Protein AF-A0A0J6BEU7-F1 (afdb_monomer_lite)

Radius of gyration: 14.47 Å; chains: 1; bounding box: 39×30×35 Å

Secondary structure (DSSP, 8-state):
--HHHHHHHHHHHHHHTTS-EEEEE----SHHHHHHHHHHHHHHTS-EEE--TT-SS----HHHHT-SEEEE--SS--HHHHHIIIIIS-TT-EEPPPGGGSHHHHHHHHHHHHT--

Foldseek 3Di:
DDPLLVLLLVVVVVVQVVQAEEEEDADDDDDVVVVVQVVSCVSSVHHYDYDHLPCLDDQDPVSQVSGQEYEYAAQADDSNLVSCVVCSHPPRHHYDHYQCVPPSSVVVVVVVVVPDD

pLDDT: mean 85.63, std 11.86, range [47.78, 96.38]

Sequence (117 aa):
MPAWQRLLAQVLGQADGGRGLIWLHHPVQGPLCARFLGHLERVLGRPGLPLAAQQESVALPPQLAAAAVLAPLTLAPSRLTESLNMGSAAPSVEVLPPLLDLPTVHEFLLASLEALP

Structure (mmCIF, N/CA/C/O backbone):
data_AF-A0A0J6BEU7-F1
#
_entry.id   AF-A0A0J6BEU7-F1
#
loop_
_atom_site.group_PDB
_atom_site.id
_atom_site.type_symbol
_atom_site.label_atom_id
_atom_site.label_alt_id
_atom_site.label_comp_id
_atom_site.label_asym_id
_atom_site.label_entity_id
_atom_site.label_seq_id
_atom_site.pdbx_PDB_ins_code
_atom_site.Cartn_x
_atom_site.Cartn_y
_atom_site.Cartn_z
_atom_site.occupancy
_atom_site.B_iso_or_equiv
_atom_site.auth_seq_id
_atom_site.auth_comp_id
_atom_site.auth_asym_id
_atom_site.auth_atom_id
_atom_site.pdbx_PDB_model_num
ATOM 1 N N . MET A 1 1 ? 3.893 -11.687 -10.938 1.00 78.31 1 MET A N 1
ATOM 2 C CA . MET A 1 1 ? 3.682 -10.436 -10.182 1.00 78.31 1 MET A CA 1
ATOM 3 C C . MET A 1 1 ? 5.007 -9.689 -10.093 1.00 78.31 1 MET A C 1
ATOM 5 O O . MET A 1 1 ? 5.976 -10.327 -9.684 1.00 78.31 1 MET A O 1
ATOM 9 N N . PRO A 1 2 ? 5.086 -8.414 -10.517 1.00 92.06 2 PRO A N 1
ATOM 10 C CA . PRO A 1 2 ? 6.261 -7.561 -10.327 1.00 92.06 2 PRO A CA 1
ATOM 11 C C . PRO A 1 2 ? 6.861 -7.655 -8.915 1.00 92.06 2 PRO A C 1
ATOM 13 O O . PRO A 1 2 ? 6.131 -7.817 -7.937 1.00 92.06 2 PRO A O 1
ATOM 16 N N . ALA A 1 3 ? 8.190 -7.567 -8.795 1.00 93.06 3 ALA A N 1
ATOM 17 C CA . ALA A 1 3 ? 8.883 -7.724 -7.511 1.00 93.06 3 ALA A CA 1
ATOM 18 C C . ALA A 1 3 ? 8.433 -6.687 -6.468 1.00 93.06 3 ALA A C 1
ATOM 20 O O . ALA A 1 3 ? 8.125 -7.060 -5.339 1.00 93.06 3 ALA A O 1
ATOM 21 N N . TRP A 1 4 ? 8.270 -5.428 -6.882 1.00 93.38 4 TRP A N 1
ATOM 22 C CA . TRP A 1 4 ? 7.798 -4.353 -6.006 1.00 93.38 4 TRP A CA 1
ATOM 23 C C . TRP A 1 4 ? 6.394 -4.620 -5.440 1.00 93.38 4 TRP A C 1
ATOM 25 O O . TRP A 1 4 ? 6.131 -4.298 -4.290 1.00 93.38 4 TRP A O 1
ATOM 35 N N . GLN A 1 5 ? 5.503 -5.271 -6.198 1.00 94.81 5 GLN A N 1
ATOM 36 C CA . GLN A 1 5 ? 4.163 -5.629 -5.719 1.00 94.81 5 GLN A CA 1
ATOM 37 C C . GLN A 1 5 ? 4.211 -6.715 -4.640 1.00 94.81 5 GLN A C 1
ATOM 39 O O . GLN A 1 5 ? 3.434 -6.672 -3.690 1.00 94.81 5 GLN A O 1
ATOM 44 N N . ARG A 1 6 ? 5.128 -7.686 -4.774 1.00 95.38 6 ARG A N 1
ATOM 45 C CA . ARG A 1 6 ? 5.342 -8.735 -3.758 1.00 95.38 6 ARG A CA 1
ATOM 46 C C . ARG A 1 6 ? 5.859 -8.135 -2.465 1.00 95.38 6 ARG A C 1
ATOM 48 O O . ARG A 1 6 ? 5.327 -8.443 -1.405 1.00 95.38 6 ARG A O 1
ATOM 55 N N . LEU A 1 7 ? 6.851 -7.259 -2.582 1.00 95.50 7 LEU A N 1
ATOM 56 C CA . LEU A 1 7 ? 7.399 -6.527 -1.453 1.00 95.50 7 LEU A CA 1
ATOM 57 C C . LEU A 1 7 ? 6.313 -5.720 -0.738 1.00 95.50 7 LEU A C 1
ATOM 59 O O . LEU A 1 7 ? 6.151 -5.851 0.470 1.00 95.50 7 LEU A O 1
ATOM 63 N N . LEU A 1 8 ? 5.534 -4.933 -1.486 1.00 94.81 8 LEU A N 1
ATOM 64 C CA . LEU A 1 8 ? 4.480 -4.107 -0.905 1.00 94.81 8 LEU A CA 1
ATOM 65 C C . LEU A 1 8 ? 3.428 -4.964 -0.185 1.00 94.81 8 LEU A C 1
ATOM 67 O O . LEU A 1 8 ? 3.049 -4.656 0.940 1.00 94.81 8 LEU A O 1
ATOM 71 N N . ALA A 1 9 ? 2.996 -6.074 -0.794 1.00 95.06 9 ALA A N 1
ATOM 72 C CA . ALA A 1 9 ? 2.051 -7.001 -0.173 1.00 95.06 9 ALA A CA 1
ATOM 73 C C . ALA A 1 9 ? 2.597 -7.609 1.131 1.00 95.06 9 ALA A C 1
ATOM 75 O O . ALA A 1 9 ? 1.844 -7.768 2.091 1.00 95.06 9 ALA A O 1
ATOM 76 N N . GLN A 1 10 ? 3.895 -7.923 1.182 1.00 94.94 10 GLN A N 1
ATOM 77 C CA . GLN A 1 10 ? 4.558 -8.437 2.381 1.00 94.94 10 GLN A CA 1
ATOM 78 C C . GLN A 1 10 ? 4.634 -7.380 3.488 1.00 94.94 10 GLN A C 1
ATOM 80 O O . GLN A 1 10 ? 4.236 -7.659 4.616 1.00 94.94 10 GLN A O 1
ATOM 85 N N . VAL A 1 11 ? 5.106 -6.176 3.161 1.00 94.81 11 VAL A N 1
ATOM 86 C CA . VAL A 1 11 ? 5.260 -5.063 4.111 1.00 94.81 11 VAL A CA 1
ATOM 87 C C . VAL A 1 11 ? 3.910 -4.681 4.718 1.00 94.81 11 VAL A C 1
ATOM 89 O O . VAL A 1 11 ? 3.765 -4.641 5.938 1.00 94.81 11 VAL A O 1
ATOM 92 N N . LEU A 1 12 ? 2.887 -4.493 3.880 1.00 94.38 12 LEU A N 1
ATOM 93 C CA . LEU A 1 12 ? 1.529 -4.216 4.354 1.00 94.38 12 LEU A CA 1
ATOM 94 C C . LEU A 1 12 ? 0.931 -5.417 5.096 1.00 94.38 12 LEU A C 1
ATOM 96 O O . LEU A 1 12 ? 0.185 -5.238 6.051 1.00 94.38 12 LEU A O 1
ATOM 100 N N . GLY A 1 13 ? 1.294 -6.636 4.689 1.00 93.62 13 GLY A N 1
ATOM 101 C CA . GLY A 1 13 ? 0.986 -7.888 5.377 1.00 93.62 13 GLY A CA 1
ATOM 102 C C . GLY A 1 13 ? 1.380 -7.886 6.845 1.00 93.62 13 GLY A C 1
ATOM 103 O O . GLY A 1 13 ? 0.566 -8.184 7.718 1.00 93.62 13 GLY A O 1
ATOM 104 N N . GLN A 1 14 ? 2.636 -7.533 7.093 1.00 93.25 14 GLN A N 1
ATOM 105 C CA . GLN A 1 14 ? 3.223 -7.482 8.425 1.00 93.25 14 GLN A CA 1
ATOM 106 C C . GLN A 1 14 ? 2.630 -6.345 9.262 1.00 93.25 14 GLN A C 1
ATOM 108 O O . GLN A 1 14 ? 2.322 -6.557 10.431 1.00 93.25 14 GLN A O 1
ATOM 113 N N . ALA A 1 15 ? 2.427 -5.170 8.661 1.00 91.00 15 ALA A N 1
ATOM 114 C CA . ALA A 1 15 ? 1.905 -3.997 9.358 1.00 91.00 15 ALA A CA 1
ATOM 115 C C . ALA A 1 15 ? 0.422 -4.120 9.750 1.00 91.00 15 ALA A C 1
ATOM 117 O O . ALA A 1 15 ? 0.014 -3.675 10.824 1.00 91.00 15 ALA A O 1
ATOM 118 N N . ASP A 1 16 ? -0.391 -4.734 8.890 1.00 90.94 16 ASP A N 1
ATOM 119 C CA . ASP A 1 16 ? -1.813 -4.955 9.139 1.00 90.94 16 ASP A CA 1
ATOM 120 C C . ASP A 1 16 ? -2.026 -5.832 10.379 1.00 90.94 16 ASP A C 1
ATOM 122 O O . ASP A 1 16 ? -2.786 -5.464 11.272 1.00 90.94 16 ASP A O 1
ATOM 126 N N . GLY A 1 17 ? -1.338 -6.978 10.470 1.00 86.06 17 GLY A N 1
ATOM 127 C CA . GLY A 1 17 ? -1.483 -7.896 11.608 1.00 86.06 17 GLY A CA 1
ATOM 128 C C . GLY A 1 17 ? -2.929 -8.368 11.844 1.00 86.06 17 GLY A C 1
ATOM 129 O O . GLY A 1 17 ? -3.264 -8.775 12.952 1.00 86.06 17 GLY A O 1
ATOM 130 N N . GLY A 1 18 ? -3.798 -8.269 10.829 1.00 85.38 18 GLY A N 1
ATOM 131 C CA . GLY A 1 18 ? -5.235 -8.551 10.918 1.00 85.38 18 GLY A CA 1
ATOM 132 C C . GLY A 1 18 ? -6.087 -7.425 11.520 1.00 85.38 18 GLY A C 1
ATOM 133 O O . GLY A 1 18 ? -7.262 -7.650 11.797 1.00 85.38 18 GLY A O 1
ATOM 134 N N . ARG A 1 19 ? -5.526 -6.229 11.736 1.00 84.19 19 ARG A N 1
ATOM 135 C CA . ARG A 1 19 ? -6.211 -5.096 12.383 1.00 84.19 19 ARG A CA 1
ATOM 136 C C . ARG A 1 19 ? -7.088 -4.280 11.427 1.00 84.19 19 ARG A C 1
ATOM 138 O O . ARG A 1 19 ? -7.833 -3.418 11.881 1.00 84.19 19 ARG A O 1
ATOM 145 N N . GLY A 1 20 ? -7.021 -4.548 10.124 1.00 87.56 20 GLY A N 1
ATOM 146 C CA . GLY A 1 20 ? -7.789 -3.827 9.116 1.00 87.56 20 GLY A CA 1
ATOM 147 C C . GLY A 1 20 ? -7.010 -2.625 8.598 1.00 87.56 20 GLY A C 1
ATOM 148 O O . GLY A 1 20 ? -7.289 -1.483 8.964 1.00 87.56 20 GLY A O 1
ATOM 149 N N . LEU A 1 21 ? -6.019 -2.906 7.752 1.00 92.88 21 LEU A N 1
ATOM 150 C CA . LEU A 1 21 ? -5.223 -1.900 7.055 1.00 92.88 21 LEU A CA 1
ATOM 151 C C . LEU A 1 21 ? -5.927 -1.380 5.798 1.00 92.88 21 LEU A C 1
ATOM 153 O O . LEU A 1 21 ? -6.386 -2.161 4.959 1.00 92.88 21 LEU A O 1
ATOM 157 N N . ILE A 1 22 ? -5.893 -0.061 5.616 1.00 93.19 22 ILE A N 1
ATOM 158 C CA . ILE A 1 22 ? -6.248 0.604 4.359 1.00 93.19 22 ILE A CA 1
ATOM 159 C C . ILE A 1 22 ? -5.021 1.321 3.808 1.00 93.19 22 ILE A C 1
ATOM 161 O O . ILE A 1 22 ? -4.364 2.082 4.519 1.00 93.19 22 ILE A O 1
ATOM 165 N N . TRP A 1 23 ? -4.717 1.105 2.528 1.00 93.50 23 TRP A N 1
ATOM 166 C CA . TRP A 1 23 ? -3.656 1.852 1.862 1.00 93.50 23 TRP A CA 1
ATOM 167 C C . TRP A 1 23 ? -4.215 3.093 1.171 1.00 93.50 23 TRP A C 1
ATOM 169 O O . TRP A 1 23 ? -5.276 3.068 0.549 1.00 93.50 23 TRP A O 1
ATOM 179 N N . LEU A 1 24 ? -3.492 4.198 1.303 1.00 91.31 24 LEU A N 1
ATOM 180 C CA . LEU A 1 24 ? -3.889 5.494 0.775 1.00 91.31 24 LEU A CA 1
ATOM 181 C C . LEU A 1 24 ? -3.080 5.796 -0.475 1.00 91.31 24 LEU A C 1
ATOM 183 O O . LEU A 1 24 ? -1.868 5.571 -0.512 1.00 91.31 24 LEU A O 1
ATOM 187 N N . HIS A 1 25 ? -3.739 6.340 -1.489 1.00 89.88 25 HIS A N 1
ATOM 188 C CA . HIS A 1 25 ? -3.083 6.728 -2.727 1.00 89.88 25 HIS A CA 1
ATOM 189 C C . HIS A 1 25 ? -3.549 8.096 -3.212 1.00 89.88 25 HIS A C 1
ATOM 191 O O . HIS A 1 25 ? -4.631 8.579 -2.874 1.00 89.88 25 HIS A O 1
ATOM 197 N N . HIS A 1 26 ? -2.728 8.713 -4.059 1.00 85.25 26 HIS A N 1
ATOM 198 C CA . HIS A 1 26 ? -3.121 9.934 -4.743 1.00 85.25 26 HIS A CA 1
ATOM 199 C C . HIS A 1 26 ? -4.341 9.669 -5.648 1.00 85.25 26 HIS A C 1
ATOM 201 O O . HIS A 1 26 ? -4.370 8.632 -6.325 1.00 85.25 26 HIS A O 1
ATOM 207 N N . PRO A 1 27 ? -5.338 10.573 -5.701 1.00 87.31 27 PRO A N 1
ATOM 208 C CA . PRO A 1 27 ? -6.465 10.432 -6.609 1.00 87.31 27 PRO A CA 1
ATOM 209 C C . PRO A 1 27 ? -5.989 10.357 -8.060 1.00 87.31 27 PRO A C 1
ATOM 211 O O . PRO A 1 27 ? -5.315 11.253 -8.561 1.00 87.31 27 PRO A O 1
ATOM 214 N N . VAL A 1 28 ? -6.357 9.281 -8.745 1.00 88.88 28 VAL A N 1
ATOM 215 C CA . VAL A 1 28 ? -6.066 9.069 -10.164 1.00 88.88 28 VAL A CA 1
ATOM 216 C C . VAL A 1 28 ? -7.362 8.730 -10.887 1.00 88.88 28 VAL A C 1
ATOM 218 O O . VAL A 1 28 ? -8.252 8.101 -10.315 1.00 88.88 28 VAL A O 1
ATOM 221 N N . GLN A 1 29 ? -7.495 9.170 -12.136 1.00 90.44 29 GLN A N 1
ATOM 222 C CA . GLN A 1 29 ? -8.736 9.048 -12.902 1.00 90.44 29 GLN A CA 1
ATOM 223 C C . GLN A 1 29 ? -8.520 8.295 -14.216 1.00 90.44 29 GLN A C 1
ATOM 225 O O . GLN A 1 29 ? -7.410 8.192 -14.734 1.00 90.44 29 GLN A O 1
ATOM 230 N N . GLY A 1 30 ? -9.618 7.782 -14.768 1.00 95.19 30 GLY A N 1
ATOM 231 C CA . GLY A 1 30 ? -9.639 7.095 -16.054 1.00 95.19 30 GLY A CA 1
ATOM 232 C C . GLY A 1 30 ? -9.617 5.564 -15.949 1.00 95.19 30 GLY A C 1
ATOM 233 O O . GLY A 1 30 ? -9.291 4.989 -14.906 1.00 95.19 30 GLY A O 1
ATOM 234 N N . PRO A 1 31 ? -9.968 4.873 -17.048 1.00 94.44 31 PRO A N 1
ATOM 235 C CA . PRO A 1 31 ? -10.232 3.435 -17.039 1.00 94.44 31 PRO A CA 1
ATOM 236 C C . PRO A 1 31 ? -8.986 2.594 -16.742 1.00 94.44 31 PRO A C 1
ATOM 238 O O . PRO A 1 31 ? -9.082 1.555 -16.090 1.00 94.44 31 PRO A O 1
ATOM 241 N N . LEU A 1 32 ? -7.804 3.033 -17.187 1.00 95.50 32 LEU A N 1
ATOM 242 C CA . LEU A 1 32 ? -6.554 2.326 -16.903 1.00 95.50 32 LEU A CA 1
ATOM 243 C C . LEU A 1 32 ? -6.188 2.409 -15.418 1.00 95.50 32 LEU A C 1
ATOM 245 O O . LEU A 1 32 ? -5.826 1.395 -14.827 1.00 95.50 32 LEU A O 1
ATOM 249 N N . CYS A 1 33 ? -6.339 3.589 -14.816 1.00 94.00 33 CYS A N 1
ATOM 250 C CA . CYS A 1 33 ? -6.103 3.790 -13.390 1.00 94.00 33 CYS A CA 1
ATOM 251 C C . CYS A 1 33 ? -7.054 2.930 -12.553 1.00 94.00 33 CYS A C 1
ATOM 253 O O . CYS A 1 33 ? -6.592 2.195 -11.688 1.00 94.00 33 CYS A O 1
ATOM 255 N N . ALA A 1 34 ? -8.351 2.915 -12.877 1.00 93.56 34 ALA A N 1
ATOM 256 C CA . ALA A 1 34 ? -9.327 2.067 -12.189 1.00 93.56 34 ALA A CA 1
ATOM 257 C C . ALA A 1 34 ? -8.978 0.569 -12.283 1.00 93.56 34 ALA A C 1
ATOM 259 O O . ALA A 1 34 ? -8.985 -0.144 -11.280 1.00 93.56 34 ALA A O 1
ATOM 260 N N . ARG A 1 35 ? -8.602 0.087 -13.478 1.00 96.38 35 ARG A N 1
ATOM 261 C CA . ARG A 1 35 ? -8.160 -1.306 -13.674 1.00 96.38 35 ARG A CA 1
ATOM 262 C C . ARG A 1 35 ? -6.897 -1.629 -12.881 1.00 96.38 35 ARG A C 1
ATOM 264 O O . ARG A 1 35 ? -6.790 -2.729 -12.341 1.00 96.38 35 ARG A O 1
ATOM 271 N N . PHE A 1 36 ? -5.946 -0.702 -12.841 1.00 95.19 36 PHE A N 1
ATOM 272 C CA . PHE A 1 36 ? -4.703 -0.866 -12.099 1.00 95.19 36 PHE A CA 1
ATOM 273 C C . PHE A 1 36 ? -4.948 -0.899 -10.589 1.00 95.19 36 PHE A C 1
ATOM 275 O O . PHE A 1 36 ? -4.460 -1.812 -9.931 1.00 95.19 36 PHE A O 1
ATOM 282 N N . LEU A 1 37 ? -5.758 0.017 -10.053 1.00 95.12 37 LEU A N 1
ATOM 283 C CA . LEU A 1 37 ? -6.121 0.040 -8.634 1.00 95.12 37 LEU A CA 1
ATOM 284 C C . LEU A 1 37 ? -6.856 -1.244 -8.231 1.00 95.12 37 LEU A C 1
ATOM 286 O O . LEU A 1 37 ? -6.430 -1.903 -7.291 1.00 95.12 37 LEU A O 1
ATOM 290 N N . GLY A 1 38 ? -7.849 -1.695 -9.006 1.00 95.56 38 GLY A N 1
ATOM 291 C CA . GLY A 1 38 ? -8.541 -2.961 -8.725 1.00 95.56 38 GLY A CA 1
ATOM 292 C C . GLY A 1 38 ? -7.659 -4.210 -8.895 1.00 95.56 38 GLY A C 1
ATOM 293 O O . GLY A 1 38 ? -7.942 -5.273 -8.341 1.00 95.56 38 GLY A O 1
ATOM 294 N N . HIS A 1 39 ? -6.576 -4.126 -9.673 1.00 96.38 39 HIS A N 1
ATOM 295 C CA . HIS A 1 39 ? -5.536 -5.156 -9.674 1.00 96.38 39 HIS A CA 1
ATOM 296 C C . HIS A 1 39 ? -4.687 -5.090 -8.403 1.00 96.38 39 HIS A C 1
ATOM 298 O O . HIS A 1 39 ? -4.432 -6.134 -7.803 1.00 96.38 39 HIS A O 1
ATOM 304 N N . LEU A 1 40 ? -4.288 -3.888 -7.989 1.00 95.56 40 LEU A N 1
ATOM 305 C CA . LEU A 1 40 ? -3.470 -3.664 -6.807 1.00 95.56 40 LEU A CA 1
ATOM 306 C C . LEU A 1 40 ? -4.200 -4.096 -5.528 1.00 95.56 40 LEU A C 1
ATOM 308 O O . LEU A 1 40 ? -3.612 -4.808 -4.728 1.00 95.56 40 LEU A O 1
ATOM 312 N N . GLU A 1 41 ? -5.492 -3.801 -5.380 1.00 95.44 41 GLU A N 1
ATOM 313 C CA . GLU A 1 41 ? -6.310 -4.282 -4.252 1.00 95.44 41 GLU A CA 1
ATOM 314 C C . GLU A 1 41 ? -6.297 -5.810 -4.133 1.00 95.44 41 GLU A C 1
ATOM 316 O O . GLU A 1 41 ? -6.063 -6.351 -3.053 1.00 95.44 41 GLU A O 1
ATOM 321 N N . ARG A 1 42 ? -6.468 -6.523 -5.256 1.00 95.69 42 ARG A N 1
ATOM 322 C CA . ARG A 1 42 ? -6.404 -7.995 -5.283 1.00 95.69 42 ARG A CA 1
ATOM 323 C C . ARG A 1 42 ? -5.022 -8.535 -4.940 1.00 95.69 42 ARG A C 1
ATOM 325 O O . ARG A 1 42 ? -4.918 -9.597 -4.340 1.00 95.69 42 ARG A O 1
ATOM 332 N N . VAL A 1 43 ? -3.975 -7.831 -5.352 1.00 95.31 43 VAL A N 1
ATOM 333 C CA . VAL A 1 43 ? -2.583 -8.207 -5.088 1.00 95.31 43 VAL A CA 1
ATOM 334 C C . VAL A 1 43 ? -2.200 -7.970 -3.627 1.00 95.31 43 VAL A C 1
ATOM 336 O O . VAL A 1 43 ? -1.552 -8.818 -3.020 1.00 95.31 43 VAL A O 1
ATOM 339 N N . LEU A 1 44 ? -2.598 -6.830 -3.064 1.00 94.06 44 LEU A N 1
ATOM 340 C CA . LEU A 1 44 ? -2.276 -6.441 -1.692 1.00 94.06 44 LEU A CA 1
ATOM 341 C C . LEU A 1 44 ? -3.223 -7.074 -0.664 1.00 94.06 44 LEU A C 1
ATOM 343 O O . LEU A 1 44 ? -2.915 -7.058 0.528 1.00 94.06 44 LEU A O 1
ATOM 347 N N . GLY A 1 45 ? -4.362 -7.611 -1.114 1.00 93.19 45 GLY A N 1
ATOM 348 C CA . GLY A 1 45 ? -5.392 -8.228 -0.276 1.00 93.19 45 GLY A CA 1
ATOM 349 C C . GLY A 1 45 ? -6.128 -7.236 0.626 1.00 93.19 45 GLY A C 1
ATOM 350 O O . GLY A 1 45 ? -6.737 -7.647 1.608 1.00 93.19 45 GLY A O 1
ATOM 351 N N . ARG A 1 46 ? -6.019 -5.934 0.337 1.00 93.00 46 ARG A N 1
ATOM 352 C CA . ARG A 1 46 ? -6.468 -4.823 1.187 1.00 93.00 46 ARG A CA 1
ATOM 353 C C . ARG A 1 46 ? -7.087 -3.728 0.324 1.00 93.00 46 ARG A C 1
ATOM 355 O O . ARG A 1 46 ? -6.586 -3.506 -0.785 1.00 93.00 46 ARG A O 1
ATOM 362 N N . PRO A 1 47 ? -8.134 -3.043 0.807 1.00 92.56 47 PRO A N 1
ATOM 363 C CA . PRO A 1 47 ? -8.775 -1.975 0.053 1.00 92.56 47 PRO A CA 1
ATOM 364 C C . PRO A 1 47 ? -7.854 -0.756 -0.061 1.00 92.56 47 PRO A C 1
ATOM 366 O O . PRO A 1 47 ? -7.113 -0.429 0.874 1.00 92.56 47 PRO A O 1
ATOM 369 N N . GLY A 1 48 ? -7.916 -0.098 -1.217 1.00 91.94 48 GLY A N 1
ATOM 370 C CA . GLY A 1 48 ? -7.241 1.169 -1.463 1.00 91.94 48 GLY A CA 1
ATOM 371 C C . GLY A 1 48 ? -8.220 2.320 -1.408 1.00 91.94 48 GLY A C 1
ATOM 372 O O . GLY A 1 48 ? -9.323 2.216 -1.939 1.00 91.94 48 GLY A O 1
ATOM 373 N N . LEU A 1 49 ? -7.821 3.432 -0.792 1.00 89.81 49 LEU A N 1
ATOM 374 C CA . LEU A 1 49 ? -8.630 4.645 -0.798 1.00 89.81 49 LEU A CA 1
ATOM 375 C C . LEU A 1 49 ? -7.873 5.841 -1.384 1.00 89.81 49 LEU A C 1
ATOM 377 O O . LEU A 1 49 ? -6.735 6.117 -0.985 1.00 89.81 49 LEU A O 1
ATOM 381 N N . PRO A 1 50 ? -8.503 6.585 -2.314 1.00 88.12 50 PRO A N 1
ATOM 382 C CA . PRO A 1 50 ? -7.951 7.839 -2.786 1.00 88.12 50 PRO A CA 1
ATOM 383 C C . PRO A 1 50 ? -8.064 8.881 -1.674 1.00 88.12 50 PRO A C 1
ATOM 385 O O . PRO A 1 50 ? -9.139 9.070 -1.105 1.00 88.12 50 PRO A O 1
ATOM 388 N N . LEU A 1 51 ? -6.977 9.599 -1.404 1.00 80.19 51 LEU A N 1
ATOM 389 C CA . LEU A 1 51 ? -6.983 10.710 -0.456 1.00 80.19 51 LEU A CA 1
ATOM 390 C C . LEU A 1 51 ? -6.248 11.910 -1.056 1.00 80.19 51 LEU A C 1
ATOM 392 O O . LEU A 1 51 ? -5.070 11.836 -1.409 1.00 80.19 51 LEU A O 1
ATOM 396 N N . ALA A 1 52 ? -6.966 13.021 -1.223 1.00 72.62 52 ALA A N 1
ATOM 397 C CA . ALA A 1 52 ? -6.404 14.240 -1.791 1.00 72.62 52 ALA A CA 1
ATOM 398 C C . ALA A 1 52 ? -5.673 15.046 -0.710 1.00 72.62 52 ALA A C 1
ATOM 400 O O . ALA A 1 52 ? -6.224 15.302 0.356 1.00 72.62 52 ALA A O 1
ATOM 401 N N . ALA A 1 53 ? -4.472 15.539 -1.022 1.00 62.41 53 ALA A N 1
ATOM 402 C CA . ALA A 1 53 ? -3.664 16.346 -0.099 1.00 62.41 53 ALA A CA 1
ATOM 403 C C . ALA A 1 53 ? -4.314 17.685 0.319 1.00 62.41 53 ALA A C 1
ATOM 405 O O . ALA A 1 53 ? -3.829 18.326 1.240 1.00 62.41 53 ALA A O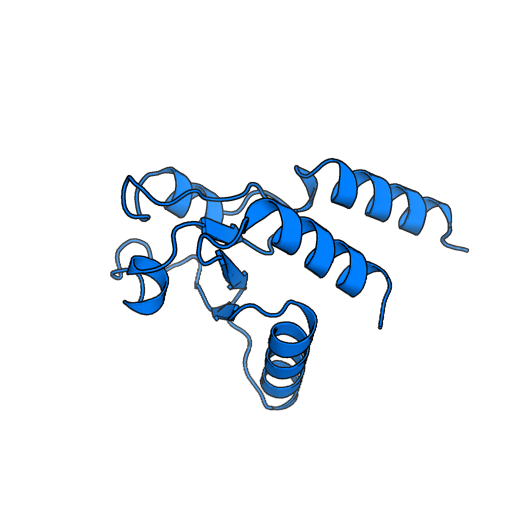 1
ATOM 406 N N . GLN A 1 54 ? -5.381 18.117 -0.363 1.00 57.25 54 GLN A N 1
ATOM 407 C CA . GLN A 1 54 ? -6.103 19.367 -0.084 1.00 57.25 54 GLN A CA 1
ATOM 408 C C . GLN A 1 54 ? -7.338 19.176 0.812 1.00 57.25 54 GLN A C 1
ATOM 410 O O . GLN A 1 54 ? -8.054 20.138 1.079 1.00 57.25 54 GLN A O 1
ATOM 415 N N . GLN A 1 55 ? -7.631 17.956 1.275 1.00 57.88 55 GLN A N 1
ATOM 416 C CA . GLN A 1 55 ? -8.718 17.734 2.231 1.00 57.88 55 GLN A CA 1
ATOM 417 C C . GLN A 1 55 ? -8.246 18.075 3.651 1.00 57.88 55 GLN A C 1
ATOM 419 O O . GLN A 1 55 ? -8.090 17.202 4.492 1.00 57.88 55 GLN A O 1
ATOM 424 N N . GLU A 1 56 ? -8.036 19.365 3.923 1.00 51.62 56 GLU A N 1
ATOM 425 C CA . GLU A 1 56 ? -7.600 19.879 5.234 1.00 51.62 56 GLU A CA 1
ATOM 426 C C . GLU A 1 56 ? -8.677 19.767 6.337 1.00 51.62 56 GLU A C 1
ATOM 428 O O . GLU A 1 56 ? -8.414 20.091 7.490 1.00 51.62 56 GLU A O 1
ATOM 433 N N . SER A 1 57 ? -9.898 19.309 6.032 1.00 51.19 57 SER A N 1
ATOM 434 C CA . SER A 1 57 ? -10.982 19.259 7.032 1.00 51.19 57 SER A CA 1
ATOM 435 C C . SER A 1 57 ? -12.123 18.283 6.715 1.00 51.19 57 SER A C 1
ATOM 437 O O . SER A 1 57 ? -13.121 18.219 7.431 1.00 51.19 57 SER A O 1
ATOM 439 N N . VAL A 1 58 ? -12.029 17.502 5.639 1.00 47.78 58 VAL A N 1
ATOM 440 C CA . VAL A 1 58 ? -13.145 16.623 5.271 1.00 47.78 58 VAL A CA 1
ATOM 441 C C . VAL A 1 58 ? -13.017 15.341 6.070 1.00 47.78 58 VAL A C 1
ATOM 443 O O . VAL A 1 58 ? -12.040 14.616 5.909 1.00 47.78 58 VAL A O 1
ATOM 446 N N . ALA A 1 59 ? -14.003 15.105 6.938 1.00 56.91 59 ALA A N 1
ATOM 447 C CA . ALA A 1 59 ? -14.176 13.878 7.698 1.00 56.91 59 ALA A CA 1
ATOM 448 C C . ALA A 1 59 ? -13.689 12.669 6.893 1.00 56.91 59 ALA A C 1
ATOM 450 O O . ALA A 1 59 ? -14.136 12.450 5.761 1.00 56.91 59 ALA A O 1
ATOM 451 N N . LEU A 1 60 ? -12.748 11.920 7.474 1.00 61.47 60 LEU A N 1
ATOM 452 C CA . LEU A 1 60 ? -12.243 10.698 6.871 1.00 61.47 60 LEU A CA 1
ATOM 453 C C . LEU A 1 60 ? -13.435 9.836 6.432 1.00 61.47 60 LEU A C 1
ATOM 455 O O . LEU A 1 60 ? -14.370 9.676 7.226 1.00 61.47 60 LEU A O 1
ATOM 459 N N . PRO A 1 61 ? -13.443 9.292 5.199 1.00 66.94 61 PRO A N 1
ATOM 460 C CA . PRO A 1 61 ? -14.490 8.379 4.779 1.00 66.94 61 PRO A CA 1
ATOM 461 C C . PRO A 1 61 ? -14.764 7.335 5.871 1.00 66.94 61 PRO A C 1
ATOM 463 O O . PRO A 1 61 ? -13.817 6.851 6.491 1.00 66.94 61 PRO A O 1
ATOM 466 N N 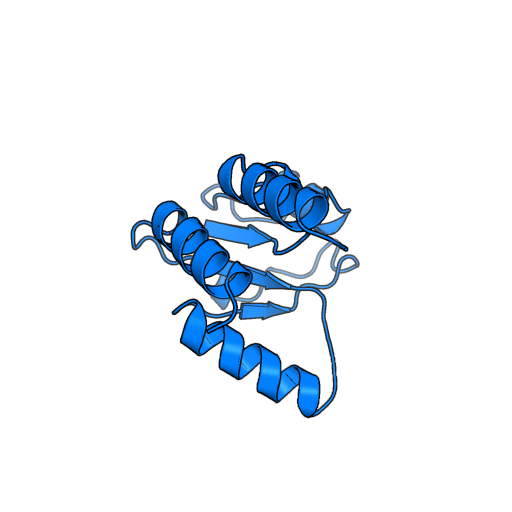. PRO A 1 62 ? -16.024 6.938 6.111 1.00 67.69 62 PRO A N 1
ATOM 467 C CA . PRO A 1 62 ? -16.377 6.022 7.203 1.00 67.69 62 PRO A CA 1
ATOM 468 C C . PRO A 1 62 ? -15.622 4.683 7.139 1.00 67.69 62 PRO A C 1
ATOM 470 O O . PRO A 1 62 ? -15.429 4.024 8.153 1.00 67.69 62 PRO A O 1
ATOM 473 N N . GLN A 1 63 ? -15.138 4.312 5.953 1.00 69.12 63 GLN A N 1
ATOM 474 C CA . GLN A 1 63 ? -14.251 3.171 5.725 1.00 69.12 63 GLN A CA 1
ATOM 475 C C . GLN A 1 63 ? -12.894 3.324 6.439 1.00 69.12 63 GLN A C 1
ATOM 477 O O . GLN A 1 63 ? -12.398 2.359 7.006 1.00 69.12 63 GLN A O 1
ATOM 482 N N . LEU A 1 64 ? -12.320 4.533 6.460 1.00 70.88 64 LEU A N 1
ATOM 483 C CA . LEU A 1 64 ? -11.090 4.864 7.191 1.00 70.88 64 LEU A CA 1
ATOM 484 C C . LEU A 1 64 ? -11.324 4.946 8.699 1.00 70.88 64 LEU A C 1
ATOM 486 O O . LEU A 1 64 ? -10.427 4.614 9.462 1.00 70.88 64 LEU A O 1
ATOM 490 N N . ALA A 1 65 ? -12.526 5.335 9.136 1.00 67.88 65 ALA A N 1
ATOM 491 C CA . ALA A 1 65 ? -12.874 5.358 10.559 1.00 67.88 65 ALA A CA 1
ATOM 492 C C . ALA A 1 65 ? -12.904 3.952 11.191 1.00 67.88 65 ALA A C 1
ATOM 494 O O . ALA A 1 65 ? -12.751 3.823 12.402 1.00 67.88 65 ALA A O 1
ATOM 495 N N . ALA A 1 66 ? -13.092 2.907 10.378 1.00 71.88 66 ALA A N 1
ATOM 496 C CA . ALA A 1 66 ? -13.043 1.511 10.809 1.00 71.88 66 ALA A CA 1
ATOM 497 C C . ALA A 1 66 ? -11.641 0.881 10.698 1.00 71.88 66 ALA A C 1
ATOM 499 O O . ALA A 1 66 ? -11.444 -0.239 11.167 1.00 71.88 66 ALA A O 1
ATOM 500 N N . ALA A 1 67 ? -10.683 1.564 10.066 1.00 82.25 67 ALA A N 1
ATOM 501 C CA . ALA A 1 67 ? -9.332 1.054 9.885 1.00 82.25 67 ALA A CA 1
ATOM 502 C C . ALA A 1 67 ? -8.491 1.319 11.133 1.00 82.25 67 ALA A C 1
ATOM 504 O O . ALA A 1 67 ? -8.441 2.444 11.624 1.00 82.25 67 ALA A O 1
ATOM 505 N N . ALA A 1 68 ? -7.782 0.304 11.620 1.00 86.75 68 ALA A N 1
ATOM 506 C CA . ALA A 1 68 ? -6.815 0.494 12.699 1.00 86.75 68 ALA A CA 1
ATOM 507 C C . ALA A 1 68 ? -5.459 0.998 12.181 1.00 86.75 68 ALA A C 1
ATOM 509 O O . ALA A 1 68 ? -4.690 1.572 12.949 1.00 86.75 68 ALA A O 1
ATOM 510 N N . VAL A 1 69 ? -5.161 0.766 10.896 1.00 90.94 69 VAL A N 1
ATOM 511 C CA . VAL A 1 69 ? -3.879 1.115 10.274 1.00 90.94 69 VAL A CA 1
ATOM 512 C C . VAL A 1 69 ? -4.110 1.782 8.922 1.00 90.94 69 VAL A C 1
ATOM 514 O O . VAL A 1 69 ? -4.808 1.246 8.059 1.00 90.94 69 VAL A O 1
ATOM 517 N N . LEU A 1 70 ? -3.476 2.930 8.713 1.00 90.94 70 LEU A N 1
ATOM 518 C CA . LEU A 1 70 ? -3.426 3.631 7.437 1.00 90.94 70 LEU A CA 1
ATOM 519 C C . LEU A 1 70 ? -2.021 3.535 6.860 1.00 90.94 70 LEU A C 1
ATOM 521 O O . LEU A 1 70 ? -1.046 3.846 7.537 1.00 90.94 70 LEU A O 1
ATOM 525 N N . ALA A 1 71 ? -1.919 3.138 5.595 1.00 92.56 71 ALA A N 1
ATOM 526 C CA . ALA A 1 71 ? -0.648 3.029 4.889 1.00 92.56 71 ALA A CA 1
ATOM 527 C C . ALA A 1 71 ? -0.585 4.011 3.715 1.00 92.56 71 ALA A C 1
ATOM 529 O O . ALA A 1 71 ? -1.044 3.682 2.616 1.00 92.56 71 ALA A O 1
ATOM 530 N N . PRO A 1 72 ? -0.032 5.217 3.906 1.00 90.69 72 PRO A N 1
ATOM 531 C CA . PRO A 1 72 ? 0.224 6.133 2.807 1.00 90.69 72 PRO A CA 1
ATOM 532 C C . PRO A 1 72 ? 1.223 5.519 1.823 1.00 90.69 72 PRO A C 1
ATOM 534 O O . PRO A 1 72 ? 2.392 5.332 2.145 1.00 90.69 72 PRO A O 1
ATOM 537 N N . LEU A 1 73 ? 0.789 5.229 0.593 1.00 91.31 73 LEU A N 1
ATOM 538 C CA . LEU A 1 73 ? 1.682 4.759 -0.473 1.00 91.31 73 LEU A CA 1
ATOM 539 C C . LEU A 1 73 ? 2.391 5.939 -1.148 1.00 91.31 73 LEU A C 1
ATOM 541 O O . LEU A 1 73 ? 2.361 6.100 -2.369 1.00 91.31 73 LEU A O 1
ATOM 545 N N . THR A 1 74 ? 3.011 6.792 -0.336 1.00 88.88 74 THR A N 1
ATOM 546 C CA . THR A 1 74 ? 3.872 7.886 -0.784 1.00 88.88 74 THR A CA 1
ATOM 547 C C . THR A 1 74 ? 5.324 7.466 -0.631 1.00 88.88 74 THR A C 1
ATOM 549 O O . THR A 1 74 ? 5.690 6.822 0.348 1.00 88.88 74 THR A O 1
ATOM 552 N N . LEU A 1 75 ? 6.172 7.816 -1.600 1.00 86.62 75 LEU A N 1
ATOM 553 C CA . LEU A 1 75 ? 7.598 7.491 -1.512 1.00 86.62 75 LEU A CA 1
ATOM 554 C C . LEU A 1 75 ? 8.274 8.255 -0.370 1.00 86.62 75 LEU A C 1
ATOM 556 O O . LEU A 1 75 ? 9.002 7.660 0.408 1.00 86.62 75 LEU A O 1
ATOM 560 N N . ALA A 1 76 ? 7.985 9.545 -0.242 1.00 86.94 76 ALA A N 1
ATOM 561 C CA . ALA A 1 76 ? 8.564 10.437 0.757 1.00 86.94 76 ALA A CA 1
ATOM 562 C C . ALA A 1 76 ? 7.457 11.105 1.595 1.00 86.94 76 ALA A C 1
ATOM 564 O O . ALA A 1 76 ? 6.274 11.003 1.225 1.00 86.94 76 ALA A O 1
ATOM 565 N N . PRO A 1 77 ? 7.813 11.805 2.690 1.00 84.94 77 PRO A N 1
ATOM 566 C CA . PRO A 1 77 ? 6.883 12.670 3.401 1.00 84.94 77 PRO A CA 1
ATOM 567 C C . PRO A 1 77 ? 6.170 13.634 2.449 1.00 84.94 77 PRO A C 1
ATOM 569 O O . PRO A 1 77 ? 6.751 14.185 1.514 1.00 84.94 77 PRO A O 1
ATOM 572 N N . SER A 1 78 ? 4.877 13.813 2.681 1.00 79.88 78 SER A N 1
ATOM 573 C CA . SER A 1 78 ? 4.011 14.708 1.924 1.00 79.88 78 SER A CA 1
ATOM 574 C C . SER A 1 78 ? 3.092 15.473 2.871 1.00 79.88 78 SER A C 1
ATOM 576 O O . SER A 1 78 ? 2.849 15.034 3.995 1.00 79.88 78 SER A O 1
ATOM 578 N N . ARG A 1 79 ? 2.484 16.562 2.384 1.00 79.44 79 ARG A N 1
ATOM 579 C CA . ARG A 1 79 ? 1.452 17.288 3.148 1.00 79.44 79 ARG A CA 1
ATOM 580 C C . ARG A 1 79 ? 0.344 16.366 3.659 1.00 79.44 79 ARG A C 1
ATOM 582 O O . ARG A 1 79 ? -0.145 16.546 4.761 1.00 79.44 79 ARG A O 1
ATOM 589 N N . LEU A 1 80 ? -0.005 15.336 2.885 1.00 77.06 80 LEU A N 1
ATOM 590 C CA . LEU A 1 80 ? -0.993 14.334 3.281 1.00 77.06 80 LEU A CA 1
ATOM 591 C C . LEU A 1 80 ? -0.546 13.541 4.515 1.00 77.06 80 LEU A C 1
ATOM 593 O O . LEU A 1 80 ? -1.318 13.392 5.457 1.00 77.06 80 LEU A O 1
ATOM 597 N N . THR A 1 81 ? 0.691 13.045 4.532 1.00 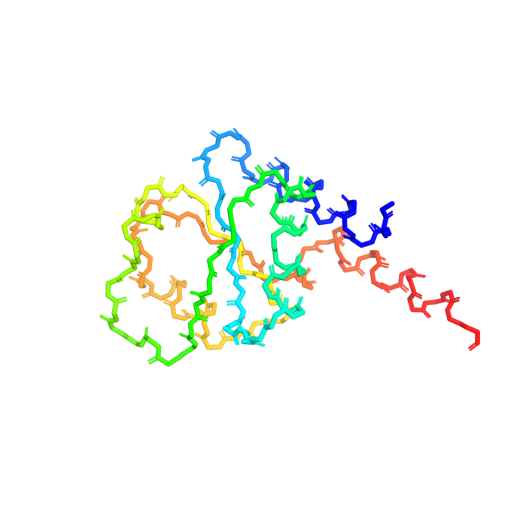77.25 81 THR A N 1
ATOM 598 C CA . THR A 1 81 ? 1.210 12.279 5.678 1.00 77.25 81 THR A CA 1
ATOM 599 C C . THR A 1 81 ? 1.403 13.164 6.906 1.00 77.25 81 THR A C 1
ATOM 601 O O . THR A 1 81 ? 1.157 12.722 8.022 1.00 77.25 81 THR A O 1
ATOM 604 N N . GLU A 1 82 ? 1.773 14.431 6.707 1.00 79.69 82 GLU A 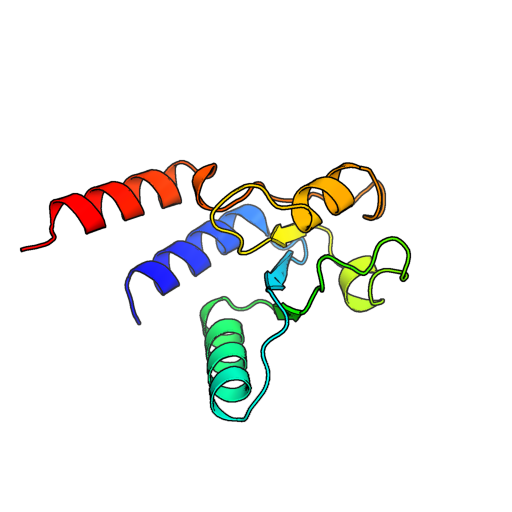N 1
ATOM 605 C CA . GLU A 1 82 ? 1.838 15.431 7.778 1.00 79.69 82 GLU A CA 1
ATOM 606 C C . GLU A 1 82 ? 0.455 15.680 8.390 1.00 79.69 82 GLU A C 1
ATOM 608 O O . GLU A 1 82 ? 0.306 15.594 9.607 1.00 79.69 82 GLU A O 1
ATOM 613 N N . SER A 1 83 ? -0.576 15.909 7.569 1.00 78.69 83 SER A N 1
ATOM 614 C CA . SER A 1 83 ? -1.946 16.107 8.055 1.00 78.69 83 SER A CA 1
ATOM 615 C C . SER A 1 83 ? -2.457 14.904 8.844 1.00 78.69 83 SER A C 1
ATOM 617 O O . SER A 1 83 ? -3.084 15.089 9.891 1.00 78.69 83 SER A O 1
ATOM 619 N N . LEU A 1 84 ? -2.196 13.677 8.377 1.00 78.50 84 LEU A N 1
ATOM 620 C CA . LEU A 1 84 ? -2.607 12.449 9.070 1.00 78.50 84 LEU A CA 1
ATOM 621 C C . LEU A 1 84 ? -1.953 12.339 10.453 1.00 78.50 84 LEU A C 1
ATOM 623 O O . LEU A 1 84 ? -2.652 12.099 11.437 1.00 78.50 84 LEU A O 1
ATOM 627 N N . ASN A 1 85 ? -0.648 12.608 10.537 1.00 76.69 85 ASN A N 1
ATOM 628 C CA . ASN A 1 85 ? 0.106 12.585 11.793 1.00 76.69 85 ASN A CA 1
ATOM 629 C C . ASN A 1 85 ? -0.290 13.718 12.754 1.00 76.69 85 ASN A C 1
ATOM 631 O O . ASN A 1 85 ? -0.241 13.542 13.967 1.00 76.69 85 ASN A O 1
ATOM 635 N N . MET A 1 86 ? -0.723 14.866 12.227 1.00 74.94 86 MET A N 1
ATOM 636 C CA . MET A 1 86 ? -1.183 16.022 13.007 1.00 74.94 86 MET A CA 1
ATOM 637 C C . MET A 1 86 ? -2.614 15.872 13.562 1.00 74.94 86 MET A C 1
ATOM 639 O O . MET A 1 86 ? -3.162 16.830 14.105 1.00 74.94 86 MET A O 1
ATOM 643 N N . GLY A 1 87 ? -3.223 14.684 13.459 1.00 66.62 87 GLY A N 1
ATOM 644 C CA . GLY A 1 87 ? -4.494 14.371 14.121 1.00 66.62 87 GLY A CA 1
ATOM 645 C C . GLY A 1 87 ? -5.742 14.508 13.249 1.00 66.62 87 GLY A C 1
ATOM 646 O O . GLY A 1 87 ? -6.848 14.550 13.782 1.00 66.62 87 GLY A O 1
ATOM 647 N N . SER A 1 88 ? -5.604 14.551 11.917 1.00 62.91 88 SER A N 1
ATOM 648 C CA . SER A 1 88 ? -6.768 14.347 11.031 1.00 62.91 88 SER A CA 1
ATOM 649 C C . SER A 1 88 ? -7.243 12.885 11.002 1.00 62.91 88 SER A C 1
ATOM 651 O O . SER A 1 88 ? -8.369 12.613 10.586 1.00 62.91 88 SER A O 1
ATOM 653 N N . ALA A 1 89 ? -6.420 11.953 11.497 1.00 64.19 89 ALA A N 1
ATOM 654 C CA . ALA A 1 89 ? -6.821 10.590 11.826 1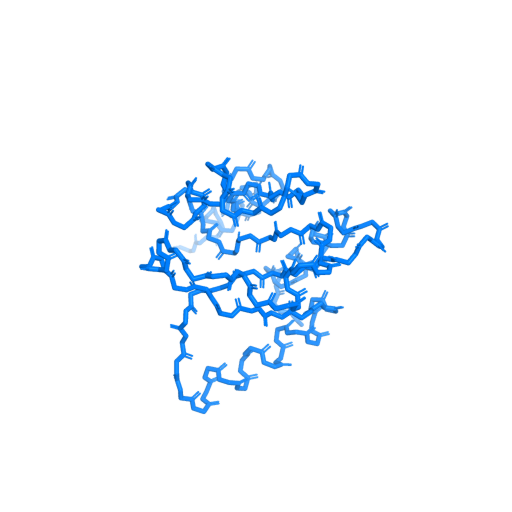.00 64.19 89 ALA A CA 1
ATOM 655 C C . ALA A 1 89 ? -7.397 10.480 13.246 1.00 64.19 89 ALA A C 1
ATOM 657 O O . ALA A 1 89 ? -7.032 11.239 14.143 1.00 64.19 89 ALA A O 1
ATOM 658 N N . ALA A 1 90 ? -8.305 9.521 13.459 1.00 66.69 90 ALA A N 1
ATOM 659 C CA . ALA A 1 90 ? -8.806 9.229 14.798 1.00 66.69 90 ALA A CA 1
ATOM 660 C C . ALA A 1 90 ? -7.638 8.801 15.718 1.00 66.69 90 ALA A C 1
ATOM 662 O O . ALA A 1 90 ? -6.722 8.124 15.256 1.00 66.69 90 ALA A O 1
ATOM 663 N N . PRO A 1 91 ? -7.656 9.150 17.018 1.00 64.44 91 PRO A N 1
ATOM 664 C CA . PRO A 1 91 ? -6.501 9.000 17.915 1.00 64.44 91 PRO A CA 1
ATOM 665 C C . PRO A 1 91 ? -6.019 7.553 18.123 1.00 64.44 91 PRO A C 1
ATOM 667 O O . PRO A 1 91 ? -4.924 7.339 18.630 1.00 64.44 91 PRO A O 1
ATOM 670 N N . SER A 1 92 ? -6.825 6.559 17.751 1.00 76.31 92 SER A N 1
ATOM 671 C CA . SER A 1 92 ? -6.497 5.131 17.823 1.00 76.31 92 SER A CA 1
ATOM 672 C C . SER A 1 92 ? -5.934 4.551 16.521 1.00 76.31 92 SER A C 1
ATOM 674 O O . SER A 1 92 ? -5.683 3.350 16.461 1.00 76.31 92 SER A O 1
ATOM 676 N N . VAL A 1 93 ? -5.806 5.361 15.469 1.00 84.94 93 VAL A N 1
ATOM 677 C CA . VAL A 1 93 ? -5.399 4.912 14.136 1.00 84.94 93 VAL A CA 1
ATOM 678 C C . VAL A 1 93 ? -3.894 5.078 13.980 1.00 84.94 93 VAL A C 1
ATOM 680 O O . VAL A 1 93 ? -3.359 6.178 14.098 1.00 84.94 93 VAL A O 1
ATOM 683 N N . GLU A 1 94 ? -3.211 3.978 13.688 1.00 89.06 94 GLU A N 1
ATOM 684 C CA . GLU A 1 94 ? -1.789 3.984 13.368 1.00 89.06 94 GLU A CA 1
ATOM 685 C C . GLU A 1 94 ? -1.587 4.433 11.917 1.00 89.06 94 GLU A C 1
ATOM 687 O O . GLU A 1 94 ? -2.222 3.908 11.004 1.00 89.06 94 GLU A O 1
ATOM 692 N N . VAL A 1 95 ? -0.687 5.385 11.686 1.00 89.25 95 VAL A N 1
ATOM 693 C CA . VAL A 1 95 ? -0.299 5.816 10.338 1.00 89.25 95 VAL A CA 1
ATOM 694 C C . VAL A 1 95 ? 1.111 5.306 10.070 1.00 89.25 95 VAL A C 1
ATOM 696 O O . VAL A 1 95 ? 2.046 5.655 10.788 1.00 89.25 95 VAL A O 1
ATOM 699 N N . LEU A 1 96 ? 1.269 4.465 9.047 1.00 91.38 96 LEU A N 1
ATOM 700 C CA . LEU A 1 96 ? 2.584 3.979 8.640 1.00 91.38 96 LEU A CA 1
ATOM 701 C C . LEU A 1 96 ? 3.418 5.114 8.039 1.00 91.38 96 LEU A C 1
ATOM 703 O O . LEU A 1 96 ? 2.865 6.020 7.403 1.00 91.38 96 LEU A O 1
ATOM 707 N N . PRO A 1 97 ? 4.750 5.057 8.194 1.00 91.12 97 PRO A N 1
ATOM 708 C CA . PRO A 1 97 ? 5.616 6.037 7.570 1.00 91.12 97 PRO A CA 1
ATOM 709 C C . PRO A 1 97 ? 5.611 5.873 6.036 1.00 91.12 97 PRO A C 1
ATOM 711 O O . PRO A 1 97 ? 5.211 4.823 5.515 1.00 91.12 97 PRO A O 1
ATOM 714 N N . PRO A 1 98 ? 6.062 6.901 5.297 1.00 90.69 98 PRO A N 1
ATOM 715 C CA . PRO A 1 98 ? 6.307 6.814 3.862 1.00 90.69 98 PRO A CA 1
ATOM 716 C C . PRO A 1 98 ? 7.178 5.617 3.474 1.00 90.69 98 PRO A C 1
ATOM 718 O O . PRO A 1 98 ? 8.001 5.130 4.248 1.00 90.69 98 PRO A O 1
ATOM 721 N N . LEU A 1 99 ? 7.038 5.171 2.228 1.00 91.81 99 LEU A N 1
ATOM 722 C CA . LEU A 1 99 ? 7.687 3.958 1.740 1.00 91.81 99 LEU A CA 1
ATOM 723 C C . LEU A 1 99 ? 9.218 4.001 1.849 1.00 91.81 99 LEU A C 1
ATOM 725 O O . LEU A 1 99 ? 9.806 2.974 2.154 1.00 91.81 99 LEU A O 1
ATOM 729 N N . LEU A 1 100 ? 9.874 5.145 1.630 1.00 91.56 100 LEU A N 1
ATOM 730 C CA . LEU A 1 100 ? 11.338 5.240 1.748 1.00 91.56 100 LEU A CA 1
ATOM 731 C C . LEU A 1 100 ? 11.847 5.165 3.190 1.00 91.56 100 LEU A C 1
ATOM 733 O O . LEU A 1 100 ? 13.005 4.814 3.393 1.00 91.56 100 LEU A O 1
ATOM 737 N N . ASP A 1 101 ? 10.995 5.435 4.176 1.00 92.75 101 ASP A N 1
ATOM 738 C CA . ASP A 1 101 ? 11.362 5.341 5.591 1.00 92.75 101 ASP A CA 1
ATOM 739 C C . ASP A 1 101 ? 11.226 3.900 6.117 1.00 92.75 101 ASP A C 1
ATOM 741 O O . ASP A 1 101 ? 11.659 3.589 7.227 1.00 92.75 101 ASP A O 1
ATOM 745 N N . LEU A 1 102 ? 10.642 2.994 5.321 1.00 92.94 102 LEU A N 1
ATOM 746 C CA . LEU A 1 102 ? 10.562 1.569 5.625 1.00 92.94 102 LEU A CA 1
ATOM 747 C C . LEU A 1 102 ? 11.859 0.876 5.172 1.00 92.94 102 LEU A C 1
ATOM 749 O O . LEU A 1 102 ? 12.089 0.778 3.961 1.00 92.94 102 LEU A O 1
ATOM 753 N N . PRO A 1 103 ? 12.676 0.315 6.090 1.00 93.94 103 PRO A N 1
ATOM 754 C CA . PRO A 1 103 ? 13.998 -0.221 5.750 1.00 93.94 103 PRO A CA 1
ATOM 755 C C . PRO A 1 103 ? 13.971 -1.243 4.611 1.00 93.94 103 PRO A C 1
ATOM 757 O O . PRO A 1 103 ? 14.739 -1.139 3.661 1.00 93.94 103 PRO A O 1
ATOM 760 N N . THR A 1 104 ? 13.014 -2.174 4.638 1.00 94.56 104 THR A N 1
ATOM 761 C CA . THR A 1 104 ? 12.881 -3.216 3.608 1.00 94.56 104 THR A CA 1
ATOM 762 C C . THR A 1 104 ? 12.561 -2.643 2.225 1.00 94.56 104 THR A C 1
ATOM 764 O O . THR A 1 104 ? 12.977 -3.194 1.207 1.00 94.56 104 THR A O 1
ATOM 767 N N . VAL A 1 105 ? 11.810 -1.541 2.160 1.00 94.50 105 VAL A N 1
ATOM 768 C CA . VAL A 1 105 ? 11.484 -0.886 0.888 1.00 94.50 105 VAL A CA 1
ATOM 769 C C . VAL A 1 105 ? 12.666 -0.071 0.383 1.00 94.50 105 VAL A C 1
ATOM 771 O O . VAL A 1 105 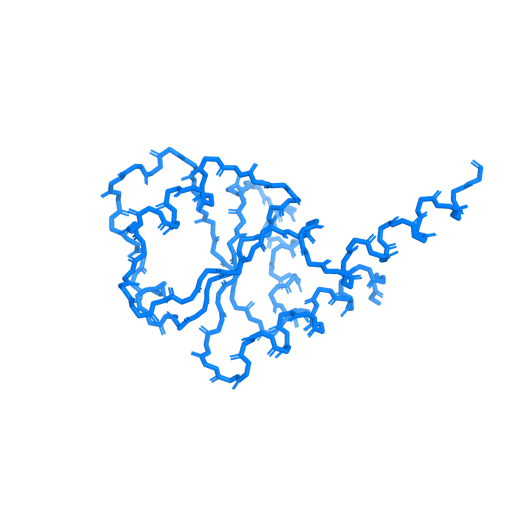? 12.985 -0.138 -0.804 1.00 94.50 105 VAL A O 1
ATOM 774 N N . HIS A 1 106 ? 13.345 0.640 1.279 1.00 94.25 106 HIS A N 1
ATOM 775 C CA . HIS A 1 106 ? 14.564 1.374 0.967 1.00 94.25 106 HIS A CA 1
ATOM 776 C C . HIS A 1 106 ? 15.655 0.454 0.393 1.00 94.25 106 HIS A C 1
ATOM 778 O O . HIS A 1 106 ? 16.161 0.710 -0.698 1.00 94.25 106 HIS A O 1
ATOM 784 N N . GLU A 1 107 ? 15.947 -0.663 1.064 1.00 95.88 107 GLU A N 1
ATOM 785 C CA . GLU A 1 107 ? 16.930 -1.657 0.613 1.00 95.88 107 GLU A CA 1
ATOM 786 C C . GLU A 1 107 ? 16.569 -2.253 -0.752 1.00 95.88 107 GLU A C 1
ATOM 788 O O . GLU A 1 107 ? 17.423 -2.367 -1.632 1.00 95.88 107 GLU A O 1
ATOM 793 N N . PHE A 1 108 ? 15.293 -2.587 -0.970 1.00 95.81 108 PHE A N 1
ATOM 794 C CA . PHE A 1 108 ? 14.829 -3.086 -2.263 1.00 95.81 108 PHE A CA 1
ATOM 795 C C . PHE A 1 108 ? 15.043 -2.072 -3.392 1.00 95.81 108 PHE A C 1
ATOM 797 O O . PHE A 1 108 ? 15.439 -2.452 -4.498 1.00 95.81 108 PHE A O 1
ATOM 804 N N . LEU A 1 109 ? 14.751 -0.794 -3.139 1.00 93.62 109 LEU A N 1
ATOM 805 C CA . LEU A 1 109 ? 14.925 0.261 -4.133 1.00 93.62 109 LEU A CA 1
ATOM 806 C C . LEU A 1 109 ? 16.403 0.483 -4.446 1.00 93.62 109 LEU A C 1
ATOM 808 O O . LEU A 1 109 ? 16.741 0.553 -5.624 1.00 93.62 109 LEU A O 1
ATOM 812 N N . LEU A 1 110 ? 17.275 0.511 -3.436 1.00 95.06 110 LEU A N 1
ATOM 813 C CA . LEU A 1 110 ? 18.722 0.603 -3.644 1.00 95.06 110 LEU A CA 1
ATOM 814 C C . LEU A 1 110 ? 19.243 -0.562 -4.490 1.00 95.06 110 LEU A C 1
ATOM 816 O O . LEU A 1 110 ? 19.848 -0.323 -5.531 1.00 95.06 110 LEU A O 1
ATOM 820 N N . ALA A 1 111 ? 18.904 -1.803 -4.133 1.00 95.75 111 ALA A N 1
ATOM 821 C CA . ALA A 1 111 ? 19.309 -2.976 -4.908 1.00 95.75 111 ALA A CA 1
ATOM 822 C C . ALA A 1 111 ? 18.772 -2.944 -6.352 1.00 95.75 111 ALA A C 1
ATOM 824 O O . ALA A 1 111 ? 19.447 -3.364 -7.291 1.00 95.75 111 ALA A O 1
ATOM 825 N N . SER A 1 112 ? 17.554 -2.428 -6.550 1.00 93.38 112 SER A N 1
ATOM 826 C CA . SER A 1 112 ? 16.968 -2.273 -7.886 1.00 93.38 112 SER A CA 1
ATOM 827 C C . SER A 1 112 ? 17.687 -1.208 -8.717 1.00 93.38 112 SER A C 1
ATOM 829 O O . SER A 1 112 ? 17.802 -1.373 -9.928 1.00 93.38 112 SER A O 1
ATOM 831 N N . LEU A 1 113 ? 18.153 -0.127 -8.082 1.00 93.81 113 LEU A N 1
ATOM 832 C CA . LEU A 1 113 ? 18.913 0.945 -8.728 1.00 93.81 113 LEU A CA 1
ATOM 833 C C . LEU A 1 113 ? 20.335 0.498 -9.084 1.00 93.81 113 LEU A C 1
ATOM 835 O O . LEU A 1 113 ? 20.803 0.797 -10.177 1.00 93.81 113 LEU A O 1
ATOM 839 N N . GLU A 1 114 ? 21.000 -0.250 -8.203 1.00 95.88 114 GLU A N 1
ATOM 840 C CA . GLU A 1 114 ? 22.338 -0.813 -8.445 1.00 95.88 114 GLU A CA 1
ATOM 841 C C . GLU A 1 114 ? 22.362 -1.821 -9.604 1.00 95.88 114 GLU A C 1
ATOM 843 O O . GLU A 1 114 ? 23.392 -2.003 -10.248 1.00 95.88 114 GLU A O 1
ATOM 848 N N . ALA A 1 115 ? 21.227 -2.465 -9.885 1.00 94.12 115 ALA A N 1
ATOM 849 C CA . ALA A 1 115 ? 21.072 -3.430 -10.970 1.00 94.12 115 ALA A CA 1
ATOM 850 C C . ALA A 1 115 ? 20.675 -2.803 -12.322 1.00 94.12 115 ALA A C 1
ATOM 852 O O . ALA A 1 115 ? 20.411 -3.540 -13.278 1.00 94.12 115 ALA A O 1
ATOM 853 N N . LEU A 1 116 ? 20.575 -1.471 -12.414 1.00 91.12 116 LEU A N 1
ATOM 854 C CA . LEU A 1 116 ? 20.292 -0.792 -13.678 1.00 91.12 116 LEU A CA 1
ATOM 855 C C . LEU A 1 116 ? 21.503 -0.885 -14.632 1.00 91.12 116 LEU A C 1
ATOM 857 O O . LEU A 1 116 ? 22.640 -0.809 -14.166 1.00 91.12 116 LEU A O 1
ATOM 861 N N . PRO A 1 117 ? 21.269 -1.079 -15.944 1.00 85.12 117 PRO A N 1
ATOM 862 C CA . PRO A 1 117 ? 22.327 -1.215 -16.947 1.00 85.12 117 PRO A CA 1
ATOM 863 C C . PRO A 1 117 ? 23.079 0.091 -17.233 1.00 85.12 117 PRO A C 1
ATOM 865 O O . PRO A 1 117 ? 22.472 1.179 -17.090 1.00 85.12 117 PRO A O 1
#